Protein AF-A0A1E4F2C8-F1 (afdb_monomer_lite)

pLDDT: mean 83.57, std 11.78, range [39.59, 96.25]

Sequence (164 aa):
MTPREGLVRAASAIFKDIWNDSLAKVEDQKKHLRDQLGKIEKQVDQLLDRIVDASVPSVIAAYEGKVRRLESEKALITEQLSSGSVPKTTFETALRTAMTFLGNPWNLWTSGGLEDRRVVLKLAFTSHLRYARNSGFRTADFSLPFKVLEQFSGEKRGMARRSE

Foldseek 3Di:
DDDDPVVLVVLLVVLVVVVVVVVVVLVVVLVVLVVLLVVLVVVLVVLVVVLVVDDDPVVNVVSVVVNVVSVVVNVVSVVCNVVRDDPPDDSVVVSVVVVVCLVPVVVQCVVHDPVSVVVSCVQFAPDDFDQDPVPGTAFTHGDPSVVVVVVVVPDDDDGDDDDD

Secondary structure (DSSP, 8-state):
-PPPHHHHHHHHHHHHHHHHHHHHHHHHHHHHHHHHHHHHHHHHHHHHHHHHT---HHHHHHHHHHHHHHHHHHHHHHHHHHS----SS-HHHHHHHHHHHHH-HHHHHHHS-HHHHHHHHHHHBSSPPPEETTTEEPPP-B-HHHHHHHHTS---PPPPPPP-

Radius of gyration: 26.19 Å; chains: 1; bounding box: 55×44×71 Å

Structure (mmCIF, N/CA/C/O backbone):
data_AF-A0A1E4F2C8-F1
#
_entry.id   AF-A0A1E4F2C8-F1
#
loop_
_atom_site.group_PDB
_atom_site.id
_atom_site.type_symbol
_atom_site.label_atom_id
_atom_site.label_alt_id
_atom_site.label_comp_id
_atom_site.label_asym_id
_atom_site.label_entity_id
_atom_site.label_seq_id
_atom_site.pdbx_PDB_ins_code
_atom_site.Cartn_x
_atom_site.Cartn_y
_atom_site.Cartn_z
_atom_site.occupancy
_atom_site.B_iso_or_equiv
_atom_site.auth_seq_id
_atom_site.auth_comp_id
_atom_site.auth_asym_id
_atom_site.auth_atom_id
_atom_site.pdbx_PDB_model_num
ATOM 1 N N . MET A 1 1 ? 21.861 4.450 -30.761 1.00 45.09 1 MET A N 1
ATOM 2 C CA . MET A 1 1 ? 20.474 4.446 -31.271 1.00 45.09 1 MET A CA 1
ATOM 3 C C . MET A 1 1 ? 19.638 5.349 -30.381 1.00 45.09 1 MET A C 1
ATOM 5 O O . MET A 1 1 ? 19.402 4.992 -29.236 1.00 45.09 1 MET A O 1
ATOM 9 N N . THR A 1 2 ? 19.257 6.533 -30.852 1.00 54.69 2 THR A N 1
ATOM 10 C CA . THR A 1 2 ? 18.250 7.363 -30.178 1.00 54.69 2 THR A CA 1
ATOM 11 C C . THR A 1 2 ? 16.860 6.868 -30.602 1.00 54.69 2 THR A C 1
ATOM 13 O O . THR A 1 2 ? 16.624 6.697 -31.800 1.00 54.69 2 THR A O 1
ATOM 16 N N . PRO A 1 3 ? 15.948 6.555 -29.666 1.00 63.41 3 PRO A N 1
ATOM 17 C CA . PRO A 1 3 ? 14.604 6.112 -30.020 1.00 63.41 3 PRO A CA 1
ATOM 18 C C . PRO A 1 3 ? 13.833 7.227 -30.740 1.00 63.41 3 PRO A C 1
ATOM 20 O O . PRO A 1 3 ? 14.003 8.408 -30.442 1.00 63.41 3 PRO A O 1
ATOM 23 N N . ARG A 1 4 ? 12.963 6.848 -31.687 1.00 75.12 4 ARG A N 1
ATOM 24 C CA . ARG A 1 4 ? 12.104 7.787 -32.429 1.00 75.12 4 ARG A CA 1
ATOM 25 C C . ARG A 1 4 ? 11.223 8.567 -31.446 1.00 75.12 4 ARG A C 1
ATOM 27 O O . ARG A 1 4 ? 10.603 7.959 -30.576 1.00 75.12 4 ARG A O 1
ATOM 34 N N . GLU A 1 5 ? 11.111 9.886 -31.610 1.00 75.38 5 GLU A N 1
ATOM 35 C CA . GLU A 1 5 ? 10.406 10.770 -30.660 1.00 75.38 5 GLU A CA 1
ATOM 36 C C . GLU A 1 5 ? 8.967 10.326 -30.348 1.00 75.38 5 GLU A C 1
ATOM 38 O O . GLU A 1 5 ? 8.514 10.407 -29.206 1.00 75.38 5 GLU A O 1
ATOM 43 N N . GLY A 1 6 ? 8.258 9.781 -31.343 1.00 79.06 6 GLY A N 1
ATOM 44 C CA . GLY A 1 6 ? 6.909 9.242 -31.159 1.00 79.06 6 GLY A CA 1
ATOM 45 C C . GLY A 1 6 ? 6.836 8.079 -30.161 1.00 79.06 6 GLY A C 1
ATOM 46 O O . GLY A 1 6 ? 5.880 8.001 -29.394 1.00 79.06 6 GLY A O 1
ATOM 47 N N . LEU A 1 7 ? 7.859 7.218 -30.112 1.00 77.00 7 LEU A N 1
ATOM 48 C CA . LEU A 1 7 ? 7.924 6.093 -29.172 1.00 77.00 7 LEU A CA 1
ATOM 49 C C . LEU A 1 7 ? 8.141 6.588 -27.739 1.00 77.00 7 LEU A C 1
ATOM 51 O O . LEU A 1 7 ? 7.466 6.133 -26.821 1.00 77.00 7 LEU A O 1
ATOM 55 N N . VAL A 1 8 ? 9.044 7.556 -27.555 1.00 78.38 8 VAL A N 1
ATOM 56 C CA . VAL A 1 8 ? 9.304 8.180 -26.247 1.00 78.38 8 VAL A CA 1
ATOM 57 C C . VAL A 1 8 ? 8.049 8.878 -25.725 1.00 78.38 8 VAL A C 1
ATOM 59 O O . VAL A 1 8 ? 7.709 8.741 -24.548 1.00 78.38 8 VAL A O 1
ATOM 62 N N . ARG A 1 9 ? 7.321 9.579 -26.603 1.00 84.25 9 ARG A N 1
ATOM 63 C CA . ARG A 1 9 ? 6.054 10.229 -26.252 1.00 84.25 9 ARG A CA 1
ATOM 64 C C . ARG A 1 9 ? 4.992 9.209 -25.840 1.00 84.25 9 ARG A C 1
ATOM 66 O O . ARG A 1 9 ? 4.367 9.392 -24.799 1.00 84.25 9 ARG A O 1
ATOM 73 N N . ALA A 1 10 ? 4.815 8.137 -26.612 1.00 84.88 10 ALA A N 1
ATOM 74 C CA . ALA A 1 10 ? 3.852 7.082 -26.295 1.00 84.88 10 ALA A CA 1
ATOM 75 C C . ALA A 1 10 ? 4.185 6.381 -24.966 1.00 84.88 10 ALA A C 1
ATOM 77 O O . ALA A 1 10 ? 3.313 6.234 -24.114 1.00 84.88 10 ALA A O 1
ATOM 78 N N . ALA A 1 11 ? 5.454 6.025 -24.746 1.00 82.19 11 ALA A N 1
ATOM 79 C CA . ALA A 1 11 ? 5.911 5.430 -23.491 1.00 82.19 11 ALA A CA 1
ATOM 80 C C . ALA A 1 11 ? 5.681 6.364 -22.290 1.00 82.19 11 ALA A C 1
ATOM 82 O O . ALA A 1 11 ? 5.222 5.917 -21.242 1.00 82.19 11 ALA A O 1
ATOM 83 N N . SER A 1 12 ? 5.937 7.666 -22.455 1.00 85.94 12 SER A N 1
ATOM 84 C CA . SER A 1 12 ? 5.700 8.665 -21.404 1.00 85.94 12 SER A CA 1
ATOM 85 C C . SER A 1 12 ? 4.213 8.823 -21.075 1.00 85.94 12 SER A C 1
ATOM 87 O O . SER A 1 12 ? 3.869 8.998 -19.909 1.00 85.94 12 SER A O 1
ATOM 89 N N . ALA A 1 13 ? 3.333 8.737 -22.079 1.00 88.50 13 ALA A N 1
ATOM 90 C CA . ALA A 1 13 ? 1.886 8.773 -21.878 1.00 88.50 13 ALA A CA 1
ATOM 91 C C . ALA A 1 13 ? 1.401 7.545 -21.093 1.00 88.50 13 ALA A C 1
ATOM 93 O O . ALA A 1 13 ? 0.778 7.706 -20.051 1.00 88.50 13 ALA A O 1
ATOM 94 N N . ILE A 1 14 ? 1.800 6.337 -21.509 1.00 87.56 14 ILE A N 1
ATOM 95 C CA . ILE A 1 14 ? 1.463 5.094 -20.794 1.00 87.56 14 ILE A CA 1
ATOM 96 C C . ILE A 1 14 ? 1.983 5.137 -19.350 1.00 87.56 14 ILE A C 1
ATOM 98 O O . ILE A 1 14 ? 1.280 4.765 -18.414 1.00 87.56 14 ILE A O 1
ATOM 102 N N . PHE A 1 15 ? 3.213 5.617 -19.145 1.00 87.56 15 PHE A N 1
ATOM 103 C CA . PHE A 1 15 ? 3.784 5.751 -17.806 1.00 87.56 15 PHE A CA 1
ATOM 104 C C . PHE A 1 15 ? 2.996 6.746 -16.941 1.00 87.56 15 PHE A C 1
ATOM 106 O O . PHE A 1 15 ? 2.831 6.518 -15.744 1.00 87.56 15 PHE A O 1
ATOM 113 N N . LYS A 1 16 ? 2.477 7.827 -17.536 1.00 90.56 16 LYS A N 1
ATOM 114 C CA . LYS A 1 16 ? 1.600 8.791 -16.857 1.00 90.56 16 LYS A CA 1
ATOM 115 C C . LYS A 1 16 ? 0.291 8.156 -16.410 1.00 90.56 16 LYS A C 1
ATOM 117 O O . LYS A 1 16 ? -0.108 8.379 -15.270 1.00 90.56 16 LYS A O 1
ATOM 122 N N . ASP A 1 17 ? -0.327 7.346 -17.258 1.00 91.06 17 ASP A N 1
ATOM 123 C CA . ASP A 1 17 ? -1.568 6.649 -16.916 1.00 91.06 17 ASP A CA 1
ATOM 124 C C . ASP A 1 17 ? -1.338 5.684 -15.745 1.00 91.06 17 ASP A C 1
ATOM 126 O O . ASP A 1 17 ? -2.010 5.781 -14.721 1.00 91.06 17 ASP A O 1
ATOM 130 N N . ILE A 1 18 ? -0.285 4.859 -15.816 1.00 88.31 18 ILE A N 1
ATOM 131 C CA . ILE A 1 18 ? 0.095 3.935 -14.732 1.00 88.31 18 ILE A CA 1
ATOM 132 C C . ILE A 1 18 ? 0.413 4.687 -13.431 1.00 88.31 18 ILE A C 1
ATOM 134 O O . ILE A 1 18 ? 0.073 4.229 -12.337 1.00 88.31 18 ILE A O 1
ATOM 138 N N . TRP A 1 19 ? 1.083 5.837 -13.524 1.00 88.75 19 TRP A N 1
ATOM 139 C CA . TRP A 1 19 ? 1.393 6.665 -12.362 1.00 88.75 19 TRP A CA 1
ATOM 140 C C . TRP A 1 19 ? 0.128 7.217 -11.702 1.00 88.75 19 TRP A C 1
ATOM 142 O O . TRP A 1 19 ? -0.006 7.152 -10.479 1.00 88.75 19 TRP A O 1
ATOM 152 N N . ASN A 1 20 ? -0.813 7.721 -12.500 1.00 90.94 20 ASN A N 1
ATOM 153 C CA . ASN A 1 20 ? -2.091 8.221 -12.004 1.00 90.94 20 ASN A CA 1
ATOM 154 C C . ASN A 1 20 ? -2.922 7.100 -11.370 1.00 90.94 20 ASN A C 1
ATOM 156 O O . ASN A 1 20 ? -3.451 7.292 -10.277 1.00 90.94 20 ASN A O 1
ATOM 160 N N . ASP A 1 21 ? -2.962 5.917 -11.987 1.00 89.44 21 ASP A N 1
ATOM 161 C CA . ASP A 1 21 ? -3.622 4.734 -11.423 1.00 89.44 21 ASP A CA 1
ATOM 162 C C . ASP A 1 21 ? -3.005 4.325 -10.081 1.00 89.44 21 ASP A C 1
ATOM 164 O O . ASP A 1 21 ? -3.710 3.932 -9.152 1.00 89.44 21 ASP A O 1
ATOM 168 N N . SER A 1 22 ? -1.679 4.419 -9.957 1.00 85.94 22 SER A N 1
ATOM 169 C CA . SER A 1 22 ? -0.975 4.153 -8.701 1.00 85.94 22 SER A CA 1
ATOM 170 C C . SER A 1 22 ? -1.376 5.152 -7.610 1.00 85.94 22 SER A C 1
ATOM 172 O O . SER A 1 22 ? -1.693 4.748 -6.491 1.00 85.94 22 SER A O 1
ATOM 174 N N . LEU A 1 23 ? -1.439 6.448 -7.936 1.00 88.56 23 LEU A N 1
ATOM 175 C CA . LEU A 1 23 ? -1.905 7.484 -7.008 1.00 88.56 23 LEU A CA 1
ATOM 176 C C . LEU A 1 23 ? -3.366 7.269 -6.593 1.00 88.56 23 LEU A C 1
ATOM 178 O O . LEU A 1 23 ? -3.680 7.380 -5.408 1.00 88.56 23 LEU A O 1
ATOM 182 N N . ALA A 1 24 ? -4.236 6.921 -7.543 1.00 90.38 24 ALA A N 1
ATOM 183 C CA . ALA A 1 24 ? -5.636 6.615 -7.274 1.00 90.38 24 ALA A CA 1
ATOM 184 C C . ALA A 1 24 ? -5.770 5.417 -6.323 1.00 90.38 24 ALA A C 1
ATOM 186 O O . ALA A 1 24 ? -6.462 5.515 -5.315 1.00 90.38 24 ALA A O 1
ATOM 187 N N . LYS A 1 25 ? -5.019 4.333 -6.560 1.00 88.44 25 LYS A N 1
ATOM 188 C CA . LYS A 1 25 ? -4.989 3.159 -5.672 1.00 88.44 25 LYS A CA 1
ATOM 189 C C . LYS A 1 25 ? -4.533 3.500 -4.258 1.00 88.44 25 LYS A C 1
ATOM 191 O O . LYS A 1 25 ? -5.112 2.985 -3.307 1.00 88.44 25 LYS A O 1
ATOM 196 N N . VAL A 1 26 ? -3.517 4.353 -4.105 1.00 87.00 26 VAL A N 1
ATOM 197 C CA . VAL A 1 26 ? -3.064 4.805 -2.779 1.00 87.00 26 VAL A CA 1
ATOM 198 C C . VAL A 1 26 ? -4.175 5.575 -2.064 1.00 87.00 26 VAL A C 1
ATOM 200 O O . VAL A 1 26 ? -4.395 5.364 -0.871 1.00 87.00 26 VAL A O 1
ATOM 203 N N . GLU A 1 27 ? -4.899 6.444 -2.769 1.00 88.44 27 GLU A N 1
ATOM 204 C CA . GLU A 1 27 ? -6.005 7.190 -2.165 1.00 88.44 27 GLU A CA 1
ATOM 205 C C . GLU A 1 27 ? -7.197 6.286 -1.826 1.00 88.44 27 GLU A C 1
ATOM 207 O O . GLU A 1 27 ? -7.759 6.391 -0.735 1.00 88.44 27 GLU A O 1
ATOM 212 N N . ASP A 1 28 ? -7.543 5.344 -2.701 1.00 91.00 28 ASP A N 1
ATOM 213 C CA . ASP A 1 28 ? -8.610 4.373 -2.458 1.00 91.00 28 ASP A CA 1
ATOM 214 C C . ASP A 1 28 ? -8.281 3.450 -1.279 1.00 91.00 28 ASP A C 1
ATOM 216 O O . ASP A 1 28 ? -9.143 3.188 -0.440 1.00 91.00 28 ASP A O 1
ATOM 220 N N . GLN A 1 29 ? -7.022 3.024 -1.139 1.00 88.94 29 GLN A N 1
ATOM 221 C CA . GLN A 1 29 ? -6.559 2.285 0.038 1.00 88.94 29 GLN A CA 1
ATOM 222 C C . GLN A 1 29 ? -6.707 3.110 1.318 1.00 88.94 29 GLN A C 1
ATOM 224 O O . GLN A 1 29 ? -7.208 2.602 2.321 1.00 88.94 29 GLN A O 1
ATOM 229 N N . LYS A 1 30 ? -6.333 4.396 1.294 1.00 89.81 30 LYS A N 1
ATOM 230 C CA . LYS A 1 30 ? -6.525 5.285 2.449 1.00 89.81 30 LYS A CA 1
ATOM 231 C C . LYS A 1 30 ? -8.001 5.447 2.802 1.00 89.81 30 LYS A C 1
ATOM 233 O O . LYS A 1 30 ? -8.340 5.425 3.982 1.00 89.81 30 LYS A O 1
ATOM 238 N N . LYS A 1 31 ? -8.883 5.612 1.812 1.00 92.25 31 LYS A N 1
ATOM 239 C CA . LYS A 1 31 ? -10.337 5.671 2.036 1.00 92.25 31 LYS A CA 1
ATOM 240 C C . LYS A 1 31 ? -10.855 4.379 2.658 1.00 92.25 31 LYS A C 1
ATOM 242 O O . LYS A 1 31 ? -11.502 4.436 3.695 1.00 92.25 31 LYS A O 1
ATOM 247 N N . HIS A 1 32 ? -10.481 3.229 2.102 1.00 93.12 32 HIS A N 1
ATOM 248 C CA . HIS A 1 32 ? -10.867 1.926 2.635 1.00 93.12 32 HIS A CA 1
ATOM 249 C C . HIS A 1 32 ? -10.438 1.746 4.100 1.00 93.12 32 HIS A C 1
ATOM 251 O O . HIS A 1 32 ? -11.244 1.325 4.927 1.00 93.12 32 HIS A O 1
ATOM 257 N N . LEU A 1 33 ? -9.200 2.115 4.445 1.00 92.81 33 LEU A N 1
ATOM 258 C CA . LEU A 1 33 ? -8.707 2.059 5.826 1.00 92.81 33 LEU A CA 1
ATOM 259 C C . LEU A 1 33 ? -9.496 2.989 6.765 1.00 92.81 33 LEU A C 1
ATOM 261 O O . LEU A 1 33 ? -9.822 2.594 7.883 1.00 92.81 33 LEU A O 1
ATOM 265 N N . ARG A 1 34 ? -9.858 4.199 6.316 1.00 93.31 34 ARG A N 1
ATOM 266 C CA . ARG A 1 34 ? -10.714 5.116 7.095 1.00 93.31 34 ARG A CA 1
ATOM 267 C C . ARG A 1 34 ? -12.117 4.547 7.313 1.00 93.31 34 ARG A C 1
ATOM 269 O O . ARG A 1 34 ? -12.635 4.621 8.424 1.00 93.31 34 ARG A O 1
ATOM 276 N N . ASP A 1 35 ? -12.704 3.933 6.291 1.00 95.38 35 ASP A N 1
ATOM 277 C CA . ASP A 1 35 ? -14.017 3.292 6.399 1.00 95.38 35 ASP A CA 1
ATOM 278 C C . ASP A 1 35 ? -13.984 2.090 7.352 1.00 95.38 35 ASP A C 1
ATOM 280 O O . ASP A 1 35 ? -14.923 1.878 8.123 1.00 95.38 35 ASP A O 1
ATOM 284 N N . GLN A 1 36 ? -12.905 1.299 7.327 1.00 94.56 36 GLN A N 1
ATOM 285 C CA . GLN A 1 36 ? -12.691 0.213 8.286 1.00 94.56 36 GLN A CA 1
ATOM 286 C C . GLN A 1 36 ? -12.583 0.739 9.717 1.00 94.56 36 GLN A C 1
ATOM 288 O O . GLN A 1 36 ? -13.223 0.183 10.607 1.00 94.56 36 GLN A O 1
ATOM 293 N N . LEU A 1 37 ? -11.852 1.835 9.930 1.00 94.56 37 LEU A N 1
ATOM 294 C CA . LEU A 1 37 ? -11.732 2.476 11.238 1.00 94.56 37 LEU A CA 1
ATOM 295 C C . LEU A 1 37 ? -13.111 2.895 11.772 1.00 94.56 37 LEU A C 1
ATOM 297 O O . LEU A 1 37 ? -13.477 2.511 12.880 1.00 94.56 37 LEU A O 1
ATOM 301 N N . GLY A 1 38 ? -13.929 3.565 10.953 1.00 94.62 38 GLY A N 1
ATOM 302 C CA . GLY A 1 38 ? -15.289 3.948 11.347 1.00 94.62 38 GLY A CA 1
ATOM 303 C C . GLY A 1 38 ? -16.223 2.755 11.604 1.00 94.62 38 GLY A C 1
ATOM 304 O O . GLY A 1 38 ? -17.130 2.839 12.432 1.00 94.62 38 GLY A O 1
ATOM 305 N N . LYS A 1 39 ? -16.021 1.616 10.925 1.00 96.12 39 LYS A N 1
ATOM 306 C CA . LYS A 1 39 ? -16.750 0.369 11.225 1.00 96.12 39 LYS A CA 1
ATOM 307 C C . LYS A 1 39 ? -16.330 -0.226 12.566 1.00 96.12 39 LYS A C 1
ATOM 309 O O . LYS A 1 39 ? -17.203 -0.685 13.299 1.00 96.12 39 LYS A O 1
ATOM 314 N N . ILE A 1 40 ? -15.034 -0.217 12.876 1.00 95.06 40 ILE A N 1
ATOM 315 C CA . ILE A 1 40 ? -14.507 -0.704 14.155 1.00 95.06 40 ILE A CA 1
ATOM 316 C C . ILE A 1 40 ? -15.055 0.141 15.305 1.00 95.06 40 ILE A C 1
ATOM 318 O O . ILE A 1 40 ? -15.563 -0.428 16.264 1.00 95.06 40 ILE A O 1
ATOM 322 N N . GLU A 1 41 ? -15.045 1.471 15.183 1.00 94.56 41 GLU A N 1
ATOM 323 C CA . GLU A 1 41 ? -15.591 2.372 16.211 1.00 94.56 41 GLU A CA 1
ATOM 324 C C . GLU A 1 41 ? -17.065 2.074 16.502 1.00 94.56 41 GLU A C 1
ATOM 326 O O . GLU A 1 41 ? -17.426 1.807 17.644 1.00 94.56 41 GLU A O 1
ATOM 331 N N . LYS A 1 42 ? -17.895 1.947 15.459 1.00 96.25 42 LYS A N 1
ATOM 332 C CA . LYS A 1 42 ? -19.305 1.555 15.624 1.00 96.25 42 LYS A CA 1
ATOM 333 C C . LYS A 1 42 ? -19.476 0.188 16.288 1.00 96.25 42 LYS A C 1
ATOM 335 O O . LYS A 1 42 ? -20.437 -0.018 17.023 1.00 96.25 42 LYS A O 1
ATOM 340 N N . GLN A 1 43 ? -18.598 -0.773 15.997 1.00 94.38 43 GLN A N 1
ATOM 341 C CA . GLN A 1 43 ? -18.646 -2.094 16.627 1.00 94.38 43 GLN A CA 1
ATOM 342 C C . GLN A 1 43 ? -18.242 -2.044 18.101 1.00 94.38 43 GLN A C 1
ATOM 344 O O . GLN A 1 43 ? -18.813 -2.791 18.893 1.00 94.38 43 GLN A O 1
ATOM 349 N N . VAL A 1 44 ? -17.281 -1.192 18.463 1.00 93.69 44 VAL A N 1
ATOM 350 C CA . VAL A 1 44 ? -16.894 -0.963 19.859 1.00 93.69 44 VAL A CA 1
ATOM 351 C C . VAL A 1 44 ? -18.062 -0.341 20.621 1.00 93.69 44 VAL A C 1
ATOM 353 O O . VAL A 1 44 ? -18.474 -0.927 21.619 1.00 93.69 44 VAL A O 1
ATOM 356 N N . ASP A 1 45 ? -18.672 0.730 20.107 1.00 93.44 45 ASP A N 1
ATOM 357 C CA . ASP A 1 45 ? -19.827 1.386 20.742 1.00 93.44 45 ASP A CA 1
ATOM 358 C C . ASP A 1 45 ? -20.982 0.397 20.979 1.00 93.44 45 ASP A C 1
ATOM 360 O O . ASP A 1 45 ? -21.482 0.259 22.093 1.00 93.44 45 ASP A O 1
ATOM 364 N N . GLN A 1 46 ? -21.329 -0.403 19.963 1.00 93.75 46 GLN A N 1
ATOM 365 C CA . GLN A 1 46 ? -22.370 -1.434 20.078 1.00 93.75 46 GLN A CA 1
ATOM 366 C C . GLN A 1 46 ? -22.061 -2.512 21.124 1.00 93.75 46 GLN A C 1
ATOM 368 O O . GLN A 1 46 ? -22.982 -3.099 21.697 1.00 93.75 46 GLN A O 1
ATOM 373 N N . LEU A 1 47 ? -20.786 -2.855 21.322 1.00 92.38 47 LEU A N 1
ATOM 374 C CA . LEU A 1 47 ? -20.385 -3.817 22.347 1.00 92.38 47 LEU A CA 1
ATOM 375 C C . LEU A 1 47 ? -20.424 -3.183 23.736 1.00 92.38 47 LEU A C 1
ATOM 377 O O . LEU A 1 47 ? -20.846 -3.859 24.668 1.00 92.38 47 LEU A O 1
ATOM 381 N N . LEU A 1 48 ? -20.034 -1.913 23.867 1.00 90.38 48 LEU A N 1
ATOM 382 C CA . LEU A 1 48 ? -20.099 -1.176 25.127 1.00 90.38 48 LEU A CA 1
ATOM 383 C C . LEU A 1 48 ? -21.546 -1.013 25.606 1.00 90.38 48 LEU A C 1
ATOM 385 O O . LEU A 1 48 ? -21.823 -1.357 26.753 1.00 90.38 48 LEU A O 1
ATOM 389 N N . ASP A 1 49 ? -22.474 -0.626 24.725 1.00 90.88 49 ASP A N 1
ATOM 390 C CA . ASP A 1 49 ? -23.906 -0.540 25.055 1.00 90.88 49 ASP A CA 1
ATOM 391 C C . ASP A 1 49 ? -24.444 -1.885 25.575 1.00 90.88 49 ASP A C 1
ATOM 393 O O . ASP A 1 49 ? -25.129 -1.954 26.592 1.00 90.88 49 ASP A O 1
ATOM 397 N N . ARG A 1 50 ? -24.065 -2.994 24.926 1.00 88.81 50 ARG A N 1
ATOM 398 C CA . ARG A 1 50 ? -24.490 -4.348 25.324 1.00 88.81 50 ARG A CA 1
ATOM 399 C C . ARG A 1 50 ? -23.838 -4.859 26.606 1.00 88.81 50 ARG A C 1
ATOM 401 O O . ARG A 1 50 ? -24.389 -5.770 27.221 1.00 88.81 50 ARG A O 1
ATOM 408 N N . ILE A 1 51 ? -22.664 -4.349 26.981 1.00 89.75 51 ILE A N 1
ATOM 409 C CA . ILE A 1 51 ? -22.002 -4.712 28.242 1.00 89.75 51 ILE A CA 1
ATOM 410 C C . ILE A 1 51 ? -22.778 -4.137 29.427 1.00 89.75 51 ILE A C 1
ATOM 412 O O . ILE A 1 51 ? -22.897 -4.825 30.437 1.00 89.75 51 ILE A O 1
A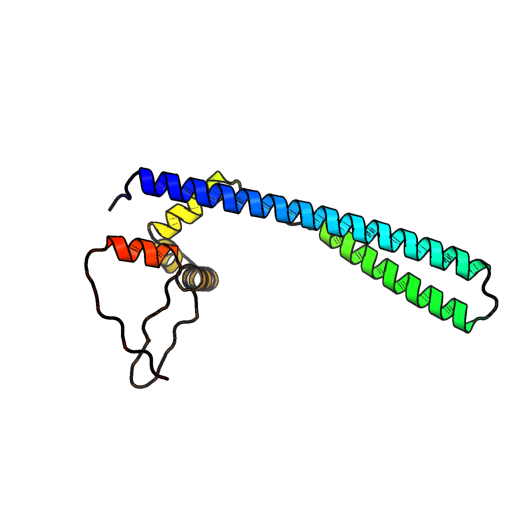TOM 416 N N . VAL A 1 52 ? -23.330 -2.924 29.303 1.00 86.25 52 VAL A N 1
ATOM 417 C CA . VAL A 1 52 ? -24.098 -2.273 30.381 1.00 86.25 52 VAL A CA 1
ATOM 418 C C . VAL A 1 52 ? -25.311 -3.115 30.793 1.00 86.25 52 VAL A C 1
ATOM 420 O O . VAL A 1 52 ? -25.595 -3.238 31.982 1.00 86.25 52 VAL A O 1
ATOM 423 N N . ASP A 1 53 ? -25.968 -3.758 29.826 1.00 88.12 53 ASP A N 1
ATOM 424 C CA . ASP A 1 53 ? -27.137 -4.615 30.061 1.00 88.12 53 ASP A CA 1
ATOM 425 C C . ASP A 1 53 ? -26.781 -6.078 30.407 1.00 88.12 53 ASP A C 1
ATOM 427 O O . ASP A 1 53 ? -27.660 -6.890 30.716 1.00 88.12 53 ASP A O 1
ATOM 431 N N . ALA A 1 54 ? -25.502 -6.466 30.338 1.00 87.44 54 ALA A N 1
ATOM 432 C CA . ALA A 1 54 ? -25.076 -7.845 30.555 1.00 87.44 54 ALA A CA 1
ATOM 433 C C . ALA A 1 54 ? -24.916 -8.164 32.050 1.00 87.44 54 ALA A C 1
ATOM 435 O O . ALA A 1 54 ? -24.178 -7.508 32.775 1.00 87.44 54 ALA A O 1
ATOM 436 N N . SER A 1 55 ? -25.545 -9.250 32.505 1.00 85.62 55 SER A N 1
ATOM 437 C CA . SER A 1 55 ? -25.497 -9.693 33.909 1.00 85.62 55 SER A CA 1
ATOM 438 C C . SER A 1 55 ? -24.601 -10.911 34.158 1.00 85.62 55 SER A C 1
ATOM 440 O O . SER A 1 55 ? -24.328 -11.258 35.306 1.00 85.62 55 SER A O 1
ATOM 442 N N . VAL A 1 56 ? -24.136 -11.580 33.096 1.00 93.31 56 VAL A N 1
ATOM 443 C CA . VAL A 1 56 ? -23.350 -12.818 33.194 1.00 93.31 56 VAL A CA 1
ATOM 444 C C . VAL A 1 56 ? -21.849 -12.502 33.102 1.00 93.31 56 VAL A C 1
ATOM 446 O O . VAL A 1 56 ? -21.394 -12.077 32.035 1.00 93.31 56 VAL A O 1
ATOM 449 N N . PRO A 1 57 ? -21.040 -12.780 34.147 1.00 90.25 57 PRO A N 1
ATOM 450 C CA . PRO A 1 57 ? -19.616 -12.426 34.170 1.00 90.25 57 PRO A CA 1
ATOM 451 C C . PRO A 1 57 ? -18.788 -13.003 33.013 1.00 90.25 57 PRO A C 1
ATOM 453 O O . PRO A 1 57 ? -17.887 -12.343 32.500 1.00 90.25 57 PRO A O 1
ATOM 456 N N . SER A 1 58 ? -19.103 -14.219 32.553 1.00 91.00 58 SER A N 1
ATOM 457 C CA . SER A 1 58 ? -18.397 -14.840 31.422 1.00 91.00 58 SER A CA 1
ATOM 458 C C . SER A 1 58 ? -18.652 -14.124 30.090 1.00 91.00 58 SER A C 1
ATOM 460 O O . SER A 1 58 ? -17.756 -14.053 29.249 1.00 91.00 58 SER A O 1
ATOM 462 N N . VAL A 1 59 ? -19.850 -13.563 29.901 1.00 89.12 59 VAL A N 1
ATOM 463 C CA . VAL A 1 59 ? -20.227 -12.810 28.695 1.00 89.12 59 VAL A CA 1
ATOM 464 C C . VAL A 1 59 ? -19.556 -11.439 28.693 1.00 89.12 59 VAL A C 1
ATOM 466 O O . VAL A 1 59 ? -19.020 -11.032 27.663 1.00 89.12 59 VAL A O 1
ATOM 469 N N . ILE A 1 60 ? -19.503 -10.776 29.853 1.00 90.69 60 ILE A N 1
ATOM 470 C CA . ILE A 1 60 ? -18.770 -9.513 30.035 1.00 90.69 60 ILE A CA 1
ATOM 471 C C . ILE A 1 60 ? -17.295 -9.708 29.655 1.00 90.69 60 ILE A C 1
ATOM 473 O O . ILE A 1 60 ? -16.786 -9.000 28.788 1.00 90.69 60 ILE A O 1
ATOM 477 N N . ALA A 1 61 ? -16.639 -10.740 30.198 1.00 91.62 61 ALA A N 1
ATOM 478 C CA . ALA A 1 61 ? -15.242 -11.046 29.881 1.00 91.62 61 ALA A CA 1
ATOM 479 C C . ALA A 1 61 ? -15.013 -11.332 28.381 1.00 91.62 61 ALA A C 1
ATOM 481 O O . ALA A 1 61 ? -14.003 -10.914 27.806 1.00 91.62 61 ALA A O 1
ATOM 482 N N . ALA A 1 62 ? -15.952 -12.017 27.719 1.00 91.75 62 ALA A N 1
ATOM 483 C CA . ALA A 1 62 ? -15.880 -12.267 26.280 1.00 91.75 62 ALA A CA 1
ATOM 484 C C . ALA A 1 62 ? -15.993 -10.971 25.458 1.00 91.75 62 ALA A C 1
ATOM 486 O O . ALA A 1 62 ? -15.246 -10.787 24.490 1.00 91.75 62 ALA A O 1
ATOM 487 N N . TYR A 1 63 ? -16.886 -10.054 25.846 1.00 90.88 63 TYR A N 1
ATOM 488 C CA . TYR A 1 63 ? -17.014 -8.754 25.192 1.00 90.88 63 TYR A CA 1
ATOM 489 C C . TYR A 1 63 ? -15.787 -7.872 25.410 1.00 90.88 63 TYR A C 1
ATOM 491 O O . TYR A 1 63 ? -15.262 -7.344 24.432 1.00 90.88 63 TYR A O 1
ATOM 499 N N . GLU A 1 64 ? -15.252 -7.795 26.627 1.00 92.00 64 GLU A N 1
ATOM 500 C CA . GLU A 1 64 ? -13.988 -7.098 26.901 1.00 92.00 64 GLU A CA 1
ATOM 501 C C . GLU A 1 64 ? -12.827 -7.656 26.067 1.00 92.00 64 GLU A C 1
ATOM 503 O O . GLU A 1 64 ? -11.977 -6.911 25.571 1.00 92.00 64 GLU A O 1
ATOM 508 N N . GLY A 1 65 ? -12.775 -8.980 25.891 1.00 94.25 65 GLY A N 1
ATOM 509 C CA . GLY A 1 65 ? -11.804 -9.632 25.014 1.00 94.25 65 GLY A CA 1
ATOM 510 C C . GLY A 1 65 ? -11.961 -9.203 23.553 1.00 94.25 65 GLY A C 1
ATOM 511 O O . GLY A 1 65 ? -10.970 -8.923 22.874 1.00 94.25 65 GLY A O 1
ATOM 512 N N . LYS A 1 66 ? -13.202 -9.102 23.065 1.00 93.81 66 LYS A N 1
ATOM 513 C CA . LYS A 1 66 ? -13.496 -8.648 21.700 1.00 93.81 66 LYS A CA 1
ATOM 514 C C . LYS A 1 66 ? -13.174 -7.165 21.498 1.00 93.81 66 LYS A C 1
ATOM 516 O O . LYS A 1 66 ? -12.556 -6.835 20.490 1.00 93.81 66 LYS A O 1
ATOM 521 N N . VAL A 1 67 ? -13.520 -6.304 22.456 1.00 94.62 67 VAL A N 1
ATOM 522 C CA . VAL A 1 67 ? -13.177 -4.872 22.438 1.00 94.62 67 VAL A CA 1
ATOM 523 C C . VAL A 1 67 ? -11.660 -4.696 22.390 1.00 94.62 67 VAL A C 1
ATOM 525 O O . VAL A 1 67 ? -11.164 -4.010 21.505 1.00 94.62 67 VAL A O 1
ATOM 528 N N . ARG A 1 68 ? -10.893 -5.412 23.226 1.00 95.38 68 ARG A N 1
ATOM 529 C CA . ARG A 1 68 ? -9.417 -5.372 23.176 1.00 95.38 68 ARG A CA 1
ATOM 530 C C . ARG A 1 68 ? -8.841 -5.726 21.805 1.00 95.38 68 ARG A C 1
ATOM 532 O O . ARG A 1 68 ? -7.884 -5.092 21.359 1.00 95.38 68 ARG A O 1
ATOM 539 N N . ARG A 1 69 ? -9.403 -6.733 21.129 1.00 96.00 69 ARG A N 1
ATOM 540 C CA . ARG A 1 69 ? -8.975 -7.104 19.769 1.00 96.00 69 ARG A CA 1
ATOM 541 C C . ARG A 1 69 ? -9.275 -6.001 18.758 1.00 96.00 69 ARG A C 1
ATOM 543 O O . ARG A 1 69 ? -8.400 -5.686 17.960 1.00 96.00 69 ARG A O 1
ATOM 550 N N . LEU A 1 70 ? -10.472 -5.422 18.816 1.00 95.50 70 LEU A N 1
ATOM 551 C CA . LEU A 1 70 ? -10.886 -4.329 17.934 1.00 95.50 70 LEU A CA 1
ATOM 552 C C . LEU A 1 70 ? -10.040 -3.066 18.148 1.00 95.50 70 LEU A C 1
ATOM 554 O O . LEU A 1 70 ? -9.604 -2.463 17.175 1.00 95.50 70 LEU A O 1
ATOM 558 N N . GLU A 1 71 ? -9.721 -2.716 19.394 1.00 93.62 71 GLU A N 1
ATOM 559 C CA . GLU A 1 71 ? -8.817 -1.600 19.711 1.00 93.62 71 GLU A CA 1
ATOM 560 C C . GLU A 1 71 ? -7.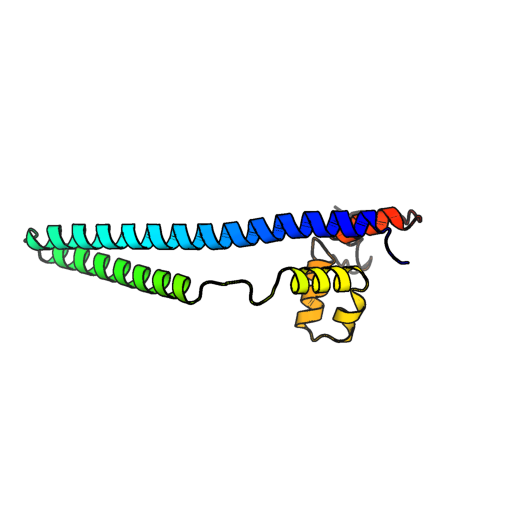390 -1.844 19.199 1.00 93.62 71 GLU A C 1
ATOM 562 O O . GLU A 1 71 ? -6.740 -0.941 18.673 1.00 93.62 71 GLU A O 1
ATOM 567 N N . SER A 1 72 ? -6.909 -3.088 19.277 1.00 94.81 72 SER A N 1
ATOM 568 C CA . SER A 1 72 ? -5.607 -3.458 18.705 1.00 94.81 72 SER A CA 1
ATOM 569 C C . SER A 1 72 ? -5.606 -3.327 17.176 1.00 94.81 72 SER A C 1
ATOM 571 O O . SER A 1 72 ? -4.653 -2.812 16.596 1.00 94.81 72 SER A O 1
ATOM 573 N N . GLU A 1 73 ? -6.681 -3.757 16.510 1.00 94.62 73 GLU A N 1
ATOM 574 C CA . GLU A 1 73 ? -6.848 -3.606 15.060 1.00 94.62 73 GLU A CA 1
ATOM 575 C C . GLU A 1 73 ? -6.953 -2.129 14.650 1.00 94.62 73 GLU A C 1
ATOM 577 O O . GLU A 1 73 ? -6.314 -1.712 13.682 1.00 94.62 73 GLU A O 1
ATOM 582 N N . LYS A 1 74 ? -7.672 -1.314 15.432 1.00 94.06 74 LYS A N 1
ATOM 583 C CA . LYS A 1 74 ? -7.732 0.142 15.264 1.00 94.06 74 LYS A CA 1
ATOM 584 C C . LYS A 1 74 ? -6.335 0.757 15.315 1.00 94.06 74 LYS A C 1
ATOM 586 O O . LYS A 1 74 ? -5.984 1.512 14.410 1.00 94.06 74 LYS A O 1
ATOM 591 N N . ALA A 1 75 ? -5.525 0.398 16.313 1.00 93.44 75 ALA A N 1
ATOM 592 C CA . ALA A 1 75 ? -4.156 0.892 16.442 1.00 93.44 75 ALA A CA 1
ATOM 593 C C . ALA A 1 75 ? -3.308 0.561 15.198 1.00 93.44 75 ALA A C 1
ATOM 595 O O . ALA A 1 75 ? -2.675 1.453 14.628 1.00 93.44 75 ALA A O 1
ATOM 596 N N . LEU A 1 76 ? -3.380 -0.679 14.703 1.00 93.50 76 LEU A N 1
ATOM 597 C CA . LEU A 1 76 ? -2.679 -1.093 13.480 1.00 93.50 76 LEU A CA 1
ATOM 598 C C . LEU A 1 76 ? -3.127 -0.291 12.248 1.00 93.50 76 LEU A C 1
ATOM 600 O O . LEU A 1 76 ? -2.292 0.168 11.471 1.00 93.50 76 LEU A O 1
ATOM 604 N N . ILE A 1 77 ? -4.434 -0.082 12.068 1.00 92.19 77 ILE A N 1
ATOM 605 C CA . ILE A 1 77 ? -4.967 0.698 10.939 1.00 92.19 77 ILE A CA 1
ATOM 606 C C . ILE A 1 77 ? -4.537 2.168 11.038 1.00 92.19 77 ILE A C 1
ATOM 608 O O . ILE A 1 77 ? -4.175 2.776 10.028 1.00 92.19 77 ILE A O 1
ATOM 612 N N . THR A 1 78 ? -4.527 2.749 12.242 1.00 90.44 78 THR A N 1
ATOM 613 C CA . THR A 1 78 ? -4.049 4.127 12.440 1.00 90.44 78 THR A CA 1
ATOM 614 C C . THR A 1 78 ? -2.563 4.277 12.125 1.00 90.44 78 THR A C 1
ATOM 616 O O . THR A 1 78 ? -2.170 5.268 11.508 1.00 90.44 78 THR A O 1
ATOM 619 N N . GLU A 1 79 ? -1.747 3.278 12.463 1.00 90.81 79 GLU A N 1
ATOM 620 C CA . GLU A 1 79 ? -0.330 3.238 12.097 1.00 90.81 79 GLU A CA 1
ATOM 621 C C . GLU A 1 79 ? -0.140 3.093 10.580 1.00 90.81 79 GLU A C 1
ATOM 623 O O . GLU A 1 79 ? 0.687 3.778 9.979 1.00 90.81 79 GLU A O 1
ATOM 628 N N . GLN A 1 80 ? -0.939 2.258 9.914 1.00 87.38 80 GLN A N 1
ATOM 629 C CA . GLN A 1 80 ? -0.911 2.129 8.451 1.00 87.38 80 GLN A CA 1
ATOM 630 C C . GLN A 1 80 ? -1.303 3.433 7.744 1.00 87.38 80 GLN A C 1
ATOM 632 O O . GLN A 1 80 ? -0.721 3.788 6.718 1.00 87.38 80 GLN A O 1
ATOM 637 N N . LEU A 1 81 ? -2.263 4.178 8.297 1.00 87.12 81 LEU A N 1
ATOM 638 C CA . LEU A 1 81 ? -2.662 5.483 7.770 1.00 87.12 81 LEU A CA 1
ATOM 639 C C . LEU A 1 81 ? -1.585 6.556 7.979 1.00 87.12 81 LEU A C 1
ATOM 641 O O . LEU A 1 81 ? -1.393 7.386 7.087 1.00 87.12 81 LEU A O 1
ATOM 645 N N . SER A 1 82 ? -0.877 6.543 9.113 1.00 84.38 82 SER A N 1
ATOM 646 C CA . SER A 1 82 ? 0.196 7.507 9.403 1.00 84.38 82 SER A CA 1
ATOM 647 C C . SER A 1 82 ? 1.486 7.202 8.635 1.00 84.38 82 SER A C 1
ATOM 649 O O . SER A 1 82 ? 2.152 8.120 8.159 1.00 84.38 82 SER A O 1
ATOM 651 N N . SER A 1 83 ? 1.800 5.920 8.441 1.00 76.62 83 SER A N 1
ATOM 652 C CA . SER A 1 83 ? 2.938 5.443 7.642 1.00 76.62 83 SER A CA 1
ATOM 653 C C . SER A 1 83 ? 2.664 5.406 6.132 1.00 76.62 83 SER A C 1
ATOM 655 O O . SER A 1 83 ? 3.567 5.096 5.349 1.00 76.62 83 SER A O 1
ATOM 657 N N . GLY A 1 84 ? 1.435 5.733 5.714 1.00 66.75 84 GLY A N 1
ATOM 658 C CA . GLY A 1 84 ? 0.944 5.591 4.347 1.00 66.75 84 GLY A CA 1
ATOM 659 C C . GLY A 1 84 ? 1.905 6.132 3.283 1.00 66.75 84 GLY A C 1
ATOM 660 O O . GLY A 1 84 ? 2.303 7.299 3.293 1.00 66.75 84 GLY A O 1
ATOM 661 N N . SER A 1 85 ? 2.247 5.269 2.323 1.00 61.19 85 SER A N 1
ATOM 662 C CA . SER A 1 85 ? 3.268 5.496 1.302 1.00 61.19 85 SER A CA 1
ATOM 663 C C . SER A 1 85 ? 2.817 6.498 0.237 1.00 61.19 85 SER A C 1
ATOM 665 O O . SER A 1 85 ? 2.319 6.130 -0.828 1.00 61.19 85 SER A O 1
ATOM 667 N N . VAL A 1 86 ? 3.014 7.788 0.491 1.00 67.38 86 VAL A N 1
ATOM 668 C CA . VAL A 1 86 ? 3.078 8.760 -0.607 1.00 67.38 86 VAL A CA 1
ATOM 669 C C . VAL A 1 86 ? 4.332 8.439 -1.432 1.00 67.38 86 VAL A C 1
ATOM 671 O O . VAL A 1 86 ? 5.381 8.149 -0.841 1.00 67.38 86 VAL A O 1
ATOM 674 N N . PRO A 1 87 ? 4.271 8.462 -2.777 1.00 68.06 87 PRO A N 1
ATOM 675 C CA . PRO A 1 87 ? 5.471 8.331 -3.589 1.00 68.06 87 PRO A CA 1
ATOM 676 C C . PRO A 1 87 ? 6.517 9.354 -3.136 1.00 68.06 87 PRO A C 1
ATOM 678 O O . PRO A 1 87 ? 6.282 10.557 -3.182 1.00 68.06 87 PRO A O 1
ATOM 681 N N . LYS A 1 88 ? 7.694 8.882 -2.708 1.00 76.12 88 LYS A N 1
ATOM 682 C CA . LYS A 1 88 ? 8.805 9.741 -2.247 1.00 76.12 88 LYS A CA 1
ATOM 683 C C . LYS A 1 88 ? 9.443 10.564 -3.375 1.00 76.12 88 LYS A C 1
ATOM 685 O O . LYS A 1 88 ? 10.443 11.239 -3.164 1.00 76.12 88 LYS A O 1
ATOM 690 N N . THR A 1 89 ? 8.922 10.448 -4.592 1.00 79.00 89 THR A N 1
ATOM 691 C CA . THR A 1 89 ? 9.501 11.014 -5.802 1.00 79.00 89 THR A CA 1
ATOM 692 C C . THR A 1 89 ? 8.414 11.607 -6.686 1.00 79.00 89 THR A C 1
ATOM 694 O O . THR A 1 89 ? 7.249 11.209 -6.622 1.00 79.00 89 THR A O 1
ATOM 697 N N . THR A 1 90 ? 8.804 12.564 -7.518 1.00 87.69 90 THR A N 1
ATOM 698 C CA . THR A 1 90 ? 7.915 13.183 -8.497 1.00 87.69 90 THR A CA 1
ATOM 699 C C . THR A 1 90 ? 7.771 12.303 -9.733 1.00 87.69 90 THR A C 1
ATOM 701 O O . THR A 1 90 ? 8.672 11.531 -10.072 1.00 87.69 90 THR A O 1
ATOM 704 N N . PHE A 1 91 ? 6.655 12.471 -10.448 1.00 87.56 91 PHE A N 1
ATOM 705 C CA . PHE A 1 91 ? 6.407 11.795 -11.723 1.00 87.56 91 PHE A CA 1
ATOM 706 C C . PHE A 1 91 ? 7.588 11.933 -12.692 1.00 87.56 91 PHE A C 1
ATOM 708 O O . PHE A 1 91 ? 8.056 10.946 -13.247 1.00 87.56 91 PHE A O 1
ATOM 715 N N . GLU A 1 92 ? 8.105 13.152 -12.857 1.00 87.12 92 GLU A N 1
ATOM 716 C CA . GLU A 1 92 ? 9.202 13.442 -13.781 1.00 87.12 92 GLU A CA 1
ATOM 717 C C . GLU A 1 92 ? 10.486 12.693 -13.408 1.00 87.12 92 GLU A C 1
ATOM 719 O O . GLU A 1 92 ? 11.147 12.109 -14.266 1.00 87.12 92 GLU A O 1
ATOM 724 N N . THR A 1 93 ? 10.811 12.641 -12.115 1.00 88.38 93 THR A N 1
ATOM 725 C CA . THR A 1 93 ? 11.990 11.915 -11.629 1.00 88.38 93 THR A CA 1
ATOM 726 C C . THR A 1 93 ? 11.830 10.410 -11.835 1.00 88.38 93 THR A C 1
ATOM 728 O O . THR A 1 93 ? 12.772 9.750 -12.284 1.00 88.38 93 THR A O 1
ATOM 731 N N . ALA A 1 94 ? 10.641 9.867 -11.563 1.00 87.50 94 ALA A N 1
ATOM 732 C CA . ALA A 1 94 ? 10.332 8.458 -11.789 1.00 87.50 94 ALA A CA 1
ATOM 733 C C . ALA A 1 94 ? 10.401 8.093 -13.279 1.00 87.50 94 ALA A C 1
ATOM 735 O O . ALA A 1 94 ? 11.069 7.124 -13.641 1.00 87.50 94 ALA A O 1
ATOM 736 N N . LEU A 1 95 ? 9.790 8.908 -14.144 1.00 88.44 95 LEU A N 1
ATOM 737 C CA . LEU A 1 95 ? 9.813 8.728 -15.594 1.00 88.44 95 LEU A CA 1
ATOM 738 C C . LEU A 1 95 ? 11.247 8.781 -16.124 1.00 88.44 95 LEU A C 1
ATOM 740 O O . LEU A 1 95 ? 11.672 7.880 -16.845 1.00 88.44 95 LEU A O 1
ATOM 744 N N . ARG A 1 96 ? 12.024 9.796 -15.727 1.00 87.56 96 ARG A N 1
ATOM 745 C CA . ARG A 1 96 ? 13.431 9.928 -16.123 1.00 87.56 96 ARG A CA 1
ATOM 746 C C . ARG A 1 96 ? 14.237 8.703 -15.711 1.00 87.56 96 ARG A C 1
ATOM 748 O O . ARG A 1 96 ? 15.014 8.194 -16.514 1.00 87.56 96 ARG A O 1
ATOM 755 N N . THR A 1 97 ? 14.039 8.214 -14.490 1.00 87.31 97 THR A N 1
ATOM 756 C CA . THR A 1 97 ? 14.741 7.028 -13.978 1.00 87.31 97 THR A CA 1
ATOM 757 C C . THR A 1 97 ? 14.380 5.784 -14.788 1.00 87.31 97 THR A C 1
ATOM 759 O O . THR A 1 97 ? 15.274 5.071 -15.240 1.00 87.31 97 THR A O 1
ATOM 762 N N . ALA A 1 98 ? 13.090 5.563 -15.053 1.00 85.88 98 ALA A N 1
ATOM 763 C CA . ALA A 1 98 ? 12.616 4.441 -15.858 1.00 85.88 98 ALA A CA 1
ATOM 764 C C . ALA A 1 98 ? 13.154 4.492 -17.299 1.00 85.88 98 ALA A C 1
ATOM 766 O O . ALA A 1 98 ? 13.666 3.495 -17.804 1.00 85.88 98 ALA A O 1
ATOM 767 N N . MET A 1 99 ? 13.111 5.660 -17.946 1.00 84.56 99 MET A N 1
ATOM 768 C CA . MET A 1 99 ? 1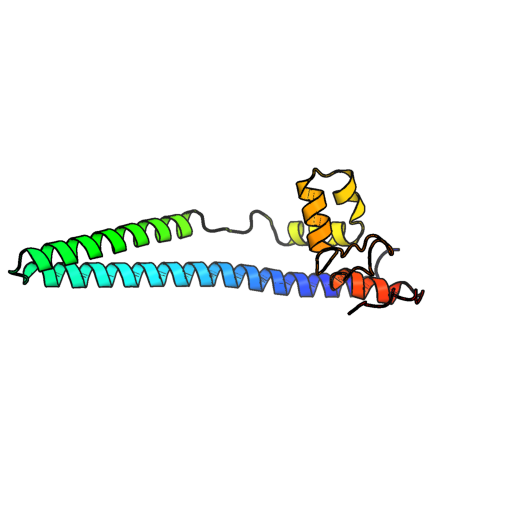3.623 5.835 -19.309 1.00 84.56 99 MET A CA 1
ATOM 769 C C . MET A 1 99 ? 15.147 5.687 -19.378 1.00 84.56 99 MET A C 1
ATOM 771 O O . MET A 1 99 ? 15.659 5.083 -20.318 1.00 84.56 99 MET A O 1
ATOM 775 N N . THR A 1 100 ? 15.874 6.174 -18.368 1.00 85.75 100 THR A N 1
ATOM 776 C CA . THR A 1 100 ? 17.332 5.985 -18.262 1.00 85.75 100 THR A CA 1
ATOM 777 C C . THR A 1 100 ? 17.678 4.506 -18.113 1.00 85.75 100 THR A C 1
ATOM 779 O O . THR A 1 100 ? 18.587 4.016 -18.782 1.00 85.75 100 THR A O 1
ATOM 782 N N . PHE A 1 101 ? 16.917 3.777 -17.290 1.00 86.69 101 PHE A N 1
ATOM 783 C CA . PHE A 1 101 ? 17.069 2.334 -17.139 1.00 86.69 101 PHE A CA 1
ATOM 784 C C . PHE A 1 101 ? 16.800 1.591 -18.452 1.00 86.69 101 PHE A C 1
ATOM 786 O O . PHE A 1 101 ? 17.624 0.781 -18.858 1.00 86.69 101 PHE A O 1
ATOM 793 N N . LEU A 1 102 ? 15.699 1.888 -19.151 1.00 84.25 102 LEU A N 1
ATOM 794 C CA . LEU A 1 102 ? 15.388 1.257 -20.441 1.00 84.25 102 LEU A CA 1
ATOM 795 C C . LEU A 1 102 ? 16.433 1.573 -21.518 1.00 84.25 102 LEU A C 1
ATOM 797 O O . LEU A 1 102 ? 16.720 0.723 -22.357 1.00 84.25 102 LEU A O 1
ATOM 801 N N . GLY A 1 103 ? 17.007 2.778 -21.492 1.00 83.19 103 GLY A N 1
ATOM 802 C CA . GLY A 1 103 ? 18.065 3.180 -22.415 1.00 83.19 103 GLY A CA 1
ATOM 803 C C . GLY A 1 103 ? 19.380 2.441 -22.176 1.00 83.19 103 GLY A C 1
ATOM 804 O O . GLY A 1 103 ? 20.068 2.096 -23.136 1.00 83.19 103 GLY A O 1
ATOM 805 N N . ASN A 1 104 ? 19.736 2.188 -20.912 1.00 86.00 104 ASN A N 1
ATOM 806 C CA . ASN A 1 104 ? 20.925 1.414 -20.574 1.00 86.00 104 ASN A CA 1
ATOM 807 C C . ASN A 1 104 ? 20.811 0.719 -19.195 1.00 86.00 104 ASN A C 1
ATOM 809 O O . ASN A 1 104 ? 21.250 1.273 -18.179 1.00 86.00 104 ASN A O 1
ATOM 813 N N . PRO A 1 105 ? 20.314 -0.533 -19.153 1.00 84.88 105 PRO A N 1
ATOM 814 C CA . PRO A 1 105 ? 20.210 -1.309 -17.915 1.00 84.88 105 PRO A CA 1
ATOM 815 C C . PRO A 1 105 ? 21.574 -1.657 -17.296 1.00 84.88 105 PRO A C 1
ATOM 817 O O . PRO A 1 105 ? 21.672 -1.878 -16.087 1.00 84.88 105 PRO A O 1
ATOM 820 N N . TRP A 1 106 ? 22.639 -1.694 -18.110 1.00 85.25 106 TRP A N 1
ATOM 821 C CA . TRP A 1 106 ? 23.999 -2.045 -17.683 1.00 85.25 106 TRP A CA 1
ATOM 822 C C . TRP A 1 106 ? 24.583 -1.041 -16.686 1.00 85.25 106 TRP A C 1
ATOM 824 O O . TRP A 1 106 ? 25.383 -1.409 -15.822 1.00 85.25 106 TRP A O 1
ATOM 834 N N . ASN A 1 107 ? 24.135 0.215 -16.755 1.00 85.62 107 ASN A N 1
ATOM 835 C CA . ASN A 1 107 ? 24.544 1.251 -15.813 1.00 85.62 107 ASN A CA 1
ATOM 836 C C . ASN A 1 107 ? 24.169 0.870 -14.375 1.00 85.62 107 ASN A C 1
ATOM 838 O O . ASN A 1 107 ? 25.012 0.945 -13.485 1.00 85.62 107 ASN A O 1
ATOM 842 N N . LEU A 1 108 ? 22.9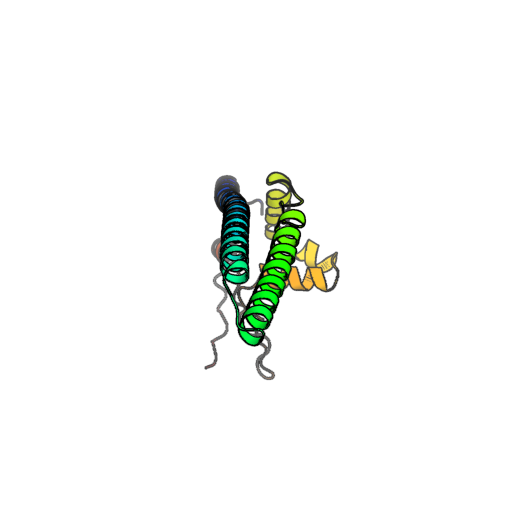37 0.394 -14.153 1.00 85.06 108 LEU A N 1
ATOM 843 C CA . LEU A 1 108 ? 22.477 -0.034 -12.826 1.00 85.06 108 LEU A CA 1
ATOM 844 C C . LEU A 1 108 ? 23.121 -1.364 -12.399 1.00 85.06 108 LEU A C 1
ATOM 846 O O . LEU A 1 108 ? 23.385 -1.581 -11.222 1.00 85.06 108 LEU A O 1
ATOM 850 N N . TRP A 1 109 ? 23.434 -2.241 -13.357 1.00 86.12 109 TRP A N 1
ATOM 851 C CA . TRP A 1 109 ? 24.097 -3.520 -13.086 1.00 86.12 109 TRP A CA 1
ATOM 852 C C . TRP A 1 109 ? 25.539 -3.368 -12.573 1.00 86.12 109 TRP A C 1
ATOM 854 O O . TRP A 1 109 ? 25.962 -4.092 -11.666 1.00 86.12 109 TRP A O 1
ATOM 864 N N . THR A 1 110 ? 26.301 -2.446 -13.168 1.00 87.44 110 THR A N 1
ATOM 865 C CA . THR A 1 110 ? 27.731 -2.259 -12.869 1.00 87.44 110 THR A CA 1
ATOM 866 C C . THR A 1 110 ? 27.988 -1.338 -11.686 1.00 87.44 110 THR A C 1
ATOM 868 O O . THR A 1 110 ? 28.880 -1.627 -10.892 1.00 87.44 110 THR A O 1
ATOM 871 N N . SER A 1 111 ? 27.209 -0.264 -11.548 1.00 79.12 111 SER A N 1
ATOM 872 C CA . SER A 1 111 ? 27.358 0.698 -10.447 1.00 79.12 111 SER A CA 1
ATOM 873 C C . SER A 1 111 ? 26.725 0.236 -9.131 1.00 79.12 111 SER A C 1
ATOM 875 O O . SER A 1 111 ? 27.078 0.753 -8.074 1.00 79.12 111 SER A O 1
ATOM 877 N N . GLY A 1 112 ? 25.797 -0.721 -9.192 1.00 77.31 112 GLY A N 1
ATOM 878 C CA . GLY A 1 112 ? 24.945 -1.094 -8.071 1.00 77.31 112 GLY A CA 1
ATOM 879 C C . GLY A 1 112 ? 25.445 -2.249 -7.201 1.00 77.31 112 GLY A C 1
ATOM 880 O O . GLY A 1 112 ? 26.265 -3.086 -7.604 1.00 77.31 112 GLY A O 1
ATOM 881 N N . GLY A 1 113 ? 24.884 -2.311 -5.992 1.00 87.19 113 GLY A N 1
ATOM 882 C CA . GLY A 1 113 ? 25.061 -3.418 -5.055 1.00 87.19 113 GLY A CA 1
ATOM 883 C C . GLY A 1 113 ? 24.275 -4.669 -5.463 1.00 87.19 113 GLY A C 1
ATOM 884 O O . GLY A 1 113 ? 23.642 -4.741 -6.518 1.00 87.19 113 GLY A O 1
ATOM 885 N N . LEU A 1 114 ? 24.283 -5.690 -4.603 1.00 88.62 114 LEU A N 1
ATOM 886 C CA . LEU A 1 114 ? 23.562 -6.942 -4.868 1.00 88.62 114 LEU A CA 1
ATOM 887 C C . LEU A 1 114 ? 22.047 -6.718 -5.042 1.00 88.62 114 LEU A C 1
ATOM 889 O O . LEU A 1 114 ? 21.424 -7.369 -5.882 1.00 88.62 114 LEU A O 1
ATOM 893 N N . GLU A 1 115 ? 21.469 -5.769 -4.303 1.00 88.62 115 GLU A N 1
ATOM 894 C CA . GLU A 1 115 ? 20.053 -5.404 -4.419 1.00 88.62 115 GLU A CA 1
ATOM 895 C C . GLU A 1 115 ? 19.719 -4.753 -5.764 1.00 88.62 115 GLU A C 1
ATOM 897 O O . GLU A 1 115 ? 18.754 -5.155 -6.412 1.00 88.62 115 GLU A O 1
ATOM 902 N N . ASP A 1 116 ? 20.556 -3.842 -6.259 1.00 86.50 116 ASP A N 1
ATOM 903 C CA . ASP A 1 116 ? 20.349 -3.213 -7.568 1.00 86.50 116 ASP A CA 1
ATOM 904 C C . ASP A 1 116 ? 20.414 -4.245 -8.693 1.00 86.50 116 ASP A C 1
ATOM 906 O O . ASP A 1 116 ? 19.566 -4.264 -9.584 1.00 86.50 116 ASP A O 1
ATOM 910 N N . ARG A 1 117 ? 21.355 -5.193 -8.614 1.00 88.75 117 ARG A N 1
ATOM 911 C CA . ARG A 1 117 ? 21.434 -6.310 -9.568 1.00 88.75 117 ARG A CA 1
ATOM 912 C C . ARG A 1 117 ? 20.176 -7.175 -9.533 1.00 88.75 117 ARG A C 1
ATOM 914 O O . ARG A 1 117 ? 19.678 -7.565 -10.588 1.00 88.75 117 ARG A O 1
ATOM 921 N N . ARG A 1 118 ? 19.616 -7.447 -8.349 1.00 88.81 118 ARG A N 1
ATOM 922 C CA . ARG A 1 118 ? 18.324 -8.148 -8.219 1.00 88.81 118 ARG A CA 1
ATOM 923 C C . ARG A 1 118 ? 17.183 -7.350 -8.847 1.00 88.81 118 ARG A C 1
ATOM 925 O O . ARG A 1 118 ? 16.337 -7.945 -9.513 1.00 88.81 118 ARG A O 1
ATOM 932 N N . VAL A 1 119 ? 17.157 -6.030 -8.663 1.00 89.06 119 VAL A N 1
ATOM 933 C CA . VAL A 1 119 ? 16.161 -5.140 -9.279 1.00 89.06 119 VAL A CA 1
ATOM 934 C C . VAL A 1 119 ? 16.270 -5.176 -10.801 1.00 89.06 119 VAL A C 1
ATOM 936 O O . VAL A 1 119 ? 15.258 -5.384 -11.467 1.00 89.06 119 VAL A O 1
ATOM 939 N N . VAL A 1 120 ? 17.481 -5.074 -11.356 1.00 90.12 120 VAL A N 1
ATOM 940 C CA . VAL A 1 120 ? 17.720 -5.187 -12.805 1.00 90.12 120 VAL A CA 1
ATOM 941 C C . VAL A 1 120 ? 17.139 -6.494 -13.345 1.00 90.12 120 VAL A C 1
ATOM 943 O O . VAL A 1 120 ? 16.399 -6.463 -14.324 1.00 90.12 120 VAL A O 1
ATOM 946 N N . LEU A 1 121 ? 17.404 -7.631 -12.689 1.00 89.31 121 LEU A N 1
ATOM 947 C CA . LEU A 1 121 ? 16.869 -8.930 -13.116 1.00 89.31 121 LEU A CA 1
ATOM 948 C C . LEU A 1 121 ? 15.336 -8.964 -13.085 1.00 89.31 121 LEU A C 1
ATOM 950 O O . LEU A 1 121 ? 14.721 -9.443 -14.035 1.00 89.31 121 LEU A O 1
ATOM 954 N N . LYS A 1 122 ? 14.714 -8.428 -12.029 1.00 88.44 122 LYS A N 1
ATOM 955 C CA . LYS A 1 122 ? 13.247 -8.360 -11.907 1.00 88.44 122 LYS A CA 1
ATOM 956 C C . LYS A 1 122 ? 12.600 -7.450 -12.953 1.00 88.44 122 LYS A C 1
ATOM 958 O O . LYS A 1 122 ? 11.473 -7.704 -13.359 1.00 88.44 122 LYS A O 1
ATOM 963 N N . LEU A 1 123 ? 13.281 -6.383 -13.363 1.00 89.38 123 LEU A N 1
ATOM 964 C CA . LEU A 1 123 ? 12.776 -5.450 -14.371 1.00 89.38 123 LEU A CA 1
ATOM 965 C C . LEU A 1 123 ? 13.015 -5.953 -15.800 1.00 89.38 123 LEU A C 1
ATOM 967 O O . LEU A 1 123 ? 12.199 -5.698 -16.686 1.00 89.38 123 LEU A O 1
ATOM 971 N N . ALA A 1 124 ? 14.125 -6.655 -16.037 1.00 88.75 124 ALA A N 1
ATOM 972 C CA . ALA A 1 124 ? 14.502 -7.155 -17.356 1.00 88.75 124 ALA A CA 1
ATOM 973 C C . ALA A 1 124 ? 13.753 -8.432 -17.755 1.00 88.75 124 ALA A C 1
ATOM 975 O O . ALA A 1 124 ? 13.453 -8.615 -18.935 1.00 88.75 124 ALA A O 1
ATOM 976 N N . PHE A 1 125 ? 13.422 -9.293 -16.790 1.00 89.38 125 PHE A N 1
ATOM 977 C CA . PHE A 1 125 ? 12.814 -10.598 -17.043 1.00 89.38 125 PHE A CA 1
ATOM 978 C C . PHE A 1 125 ? 11.447 -10.730 -16.372 1.00 89.38 125 PHE A C 1
ATOM 980 O O . PHE A 1 125 ? 11.253 -10.318 -15.233 1.00 89.38 125 PHE A O 1
ATOM 987 N N . THR A 1 126 ? 10.498 -11.361 -17.063 1.00 88.56 126 THR A N 1
ATOM 988 C CA . THR A 1 126 ? 9.174 -11.691 -16.513 1.00 88.56 126 THR A CA 1
ATOM 989 C C . THR A 1 126 ? 9.245 -12.849 -15.515 1.00 88.56 126 THR A C 1
ATOM 991 O O . THR A 1 126 ? 8.422 -12.943 -14.607 1.00 88.56 126 THR A O 1
ATOM 994 N N . SER A 1 127 ? 10.230 -13.738 -15.659 1.00 84.31 127 SER A N 1
ATOM 995 C CA . SER A 1 127 ? 10.432 -14.879 -14.766 1.00 84.31 127 SER A CA 1
ATOM 996 C C . SER A 1 127 ? 11.915 -15.144 -14.504 1.00 84.31 127 SER A C 1
ATOM 998 O O . SER A 1 127 ? 12.791 -14.631 -15.199 1.00 84.31 127 SER A O 1
ATOM 1000 N N . HIS A 1 128 ? 12.204 -15.945 -13.475 1.00 80.94 128 HIS A N 1
ATOM 1001 C CA . HIS A 1 128 ? 13.571 -16.339 -13.139 1.00 80.94 128 HIS A CA 1
ATOM 1002 C C . HIS A 1 128 ? 14.241 -17.085 -14.302 1.00 80.94 128 HIS A C 1
ATOM 1004 O O . HIS A 1 128 ? 13.635 -17.951 -14.938 1.00 80.94 128 HIS A O 1
ATOM 1010 N N . LEU A 1 129 ? 15.523 -16.788 -14.532 1.00 81.88 129 LEU A N 1
ATOM 1011 C CA . LEU A 1 129 ? 16.342 -17.467 -15.533 1.00 81.88 129 LEU A CA 1
ATOM 1012 C C . LEU A 1 129 ? 16.449 -18.959 -15.205 1.00 81.88 129 LEU A C 1
ATOM 1014 O O . LEU A 1 129 ? 16.955 -19.346 -14.151 1.00 81.88 129 LEU A O 1
ATOM 1018 N N . ARG A 1 130 ? 15.983 -19.807 -16.124 1.00 83.00 130 ARG A N 1
ATOM 1019 C CA . ARG A 1 130 ? 16.071 -21.261 -15.970 1.00 83.00 130 ARG A CA 1
ATOM 1020 C C . ARG A 1 130 ? 17.450 -21.748 -16.396 1.00 83.00 130 ARG A C 1
ATOM 1022 O O . ARG A 1 130 ? 17.884 -21.483 -17.518 1.00 83.00 130 ARG A O 1
ATOM 1029 N N . TYR A 1 131 ? 18.101 -22.504 -15.519 1.00 82.62 131 TYR A N 1
ATOM 1030 C CA . TYR A 1 131 ? 19.376 -23.162 -15.785 1.00 82.62 131 TYR A CA 1
ATOM 1031 C C . TYR A 1 131 ? 19.190 -24.678 -15.838 1.00 82.62 131 TYR A C 1
ATOM 1033 O O . TYR A 1 131 ? 18.549 -25.257 -14.963 1.00 82.62 131 TYR A O 1
ATOM 1041 N N . ALA A 1 132 ? 19.769 -25.324 -16.848 1.00 83.50 132 ALA A N 1
ATOM 1042 C CA . ALA A 1 132 ? 19.824 -26.776 -16.947 1.00 83.50 132 ALA A CA 1
ATOM 1043 C C . ALA A 1 132 ? 21.280 -27.220 -17.139 1.00 83.50 132 ALA A C 1
ATOM 1045 O O . ALA A 1 132 ? 21.961 -26.771 -18.058 1.00 83.50 132 ALA A O 1
ATOM 1046 N N . ARG A 1 133 ? 21.754 -28.119 -16.265 1.00 77.38 133 ARG A N 1
ATOM 1047 C CA . ARG A 1 133 ? 23.176 -28.485 -16.109 1.00 77.38 133 ARG A CA 1
ATOM 1048 C C . ARG A 1 133 ? 23.877 -28.888 -17.412 1.00 77.38 133 ARG A C 1
ATOM 1050 O O . ARG A 1 133 ? 25.040 -28.553 -17.584 1.00 77.38 133 ARG A O 1
ATOM 1057 N N . ASN A 1 134 ? 23.167 -29.551 -18.325 1.00 82.25 134 ASN A N 1
ATOM 1058 C CA . ASN A 1 134 ? 23.735 -30.079 -19.573 1.00 82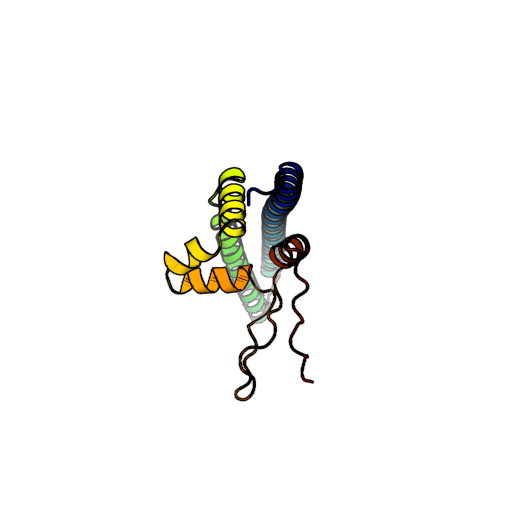.25 134 ASN A CA 1
ATOM 1059 C C . ASN A 1 134 ? 23.507 -29.164 -20.790 1.00 82.25 134 ASN A C 1
ATOM 1061 O O . ASN A 1 134 ? 23.973 -29.468 -21.881 1.00 82.25 134 ASN A O 1
ATOM 1065 N N . SER A 1 135 ? 22.762 -28.070 -20.631 1.00 75.00 135 SER A N 1
ATOM 1066 C CA . SER A 1 135 ? 22.334 -27.205 -21.740 1.00 75.00 135 SER A CA 1
ATOM 1067 C C . SER A 1 135 ? 22.474 -25.707 -21.455 1.00 75.00 135 SER A C 1
ATOM 1069 O O . SER A 1 135 ? 22.054 -24.893 -22.272 1.00 75.00 135 SER A O 1
ATOM 1071 N N . GLY A 1 136 ? 23.004 -25.340 -20.287 1.00 80.00 136 GLY A N 1
ATOM 1072 C CA . GLY A 1 136 ? 23.184 -23.957 -19.857 1.00 80.00 136 GLY A CA 1
ATOM 1073 C C . GLY A 1 136 ? 21.878 -23.221 -19.536 1.00 80.00 136 GLY A C 1
ATOM 1074 O O . GLY A 1 136 ? 20.849 -23.826 -19.207 1.00 80.00 136 GLY A O 1
ATOM 1075 N N . PHE A 1 137 ? 21.939 -21.888 -19.610 1.00 74.25 137 PHE A N 1
ATOM 1076 C CA . PHE A 1 137 ? 20.777 -21.013 -19.462 1.00 74.25 137 PHE A CA 1
ATOM 1077 C C . PHE A 1 137 ? 19.833 -21.155 -20.656 1.00 74.25 137 PHE A C 1
ATOM 1079 O O . PHE A 1 137 ? 20.253 -21.136 -21.813 1.00 74.25 137 PHE A O 1
ATOM 1086 N N . ARG A 1 138 ? 18.539 -21.300 -20.371 1.00 80.19 138 ARG A N 1
ATOM 1087 C CA . ARG A 1 138 ? 17.495 -21.332 -21.401 1.00 80.19 138 ARG A CA 1
ATOM 1088 C C . ARG A 1 138 ? 17.186 -19.924 -21.909 1.00 80.19 138 ARG A C 1
ATOM 1090 O O . ARG A 1 138 ? 17.605 -18.938 -21.307 1.00 80.19 138 ARG A O 1
ATOM 1097 N N . THR A 1 139 ? 16.425 -19.837 -23.003 1.00 77.69 139 THR A N 1
ATOM 1098 C CA . THR A 1 139 ? 15.917 -18.553 -23.500 1.00 77.69 139 THR A CA 1
ATOM 1099 C C . THR A 1 139 ? 15.150 -17.843 -22.394 1.00 77.69 139 THR A C 1
ATOM 1101 O O . THR A 1 139 ? 14.184 -18.377 -21.846 1.00 77.69 139 THR A O 1
ATOM 1104 N N . ALA A 1 140 ? 15.638 -16.658 -22.045 1.00 80.44 140 ALA A N 1
ATOM 1105 C CA . ALA A 1 140 ? 15.061 -15.832 -21.009 1.00 80.44 140 ALA A CA 1
ATOM 1106 C C . ALA A 1 140 ? 13.741 -15.225 -21.485 1.00 80.44 140 ALA A C 1
ATOM 1108 O O . ALA A 1 140 ? 13.629 -14.783 -22.628 1.00 80.44 140 ALA A O 1
ATOM 1109 N N . ASP A 1 141 ? 12.753 -15.179 -20.597 1.00 85.44 141 ASP A N 1
ATOM 1110 C CA . ASP A 1 141 ? 11.496 -14.498 -20.876 1.00 85.44 141 ASP A CA 1
ATOM 1111 C C . ASP A 1 141 ? 11.628 -13.022 -20.493 1.00 85.44 141 ASP A C 1
ATOM 1113 O O . ASP A 1 141 ? 11.571 -12.669 -19.313 1.00 85.44 141 ASP A O 1
ATOM 1117 N N . PHE A 1 142 ? 11.881 -12.168 -21.484 1.00 85.62 142 PHE A N 1
ATOM 1118 C CA . PHE A 1 142 ? 12.061 -10.734 -21.275 1.00 85.62 142 PHE A CA 1
ATOM 1119 C C . PHE A 1 142 ? 10.751 -10.036 -20.897 1.00 85.62 142 PHE A C 1
ATOM 1121 O O . PHE A 1 142 ? 9.661 -10.412 -21.343 1.00 85.62 142 PHE A O 1
ATOM 1128 N N . SER A 1 143 ? 10.863 -8.969 -20.109 1.00 87.19 143 SER A N 1
ATOM 1129 C CA . SER A 1 143 ? 9.725 -8.104 -19.817 1.00 87.19 143 SER A CA 1
ATOM 1130 C C . SER A 1 143 ? 9.242 -7.381 -21.079 1.00 87.19 143 SER A C 1
ATOM 1132 O O . SER A 1 143 ? 9.971 -7.228 -22.064 1.00 87.19 143 SER A O 1
ATOM 1134 N N . LEU A 1 144 ? 7.976 -6.955 -21.066 1.00 84.19 144 LEU A N 1
ATOM 1135 C CA . LEU A 1 144 ? 7.315 -6.353 -22.230 1.00 84.19 144 LEU A CA 1
ATOM 1136 C C . LEU A 1 144 ? 8.111 -5.204 -22.875 1.00 84.19 144 LEU A C 1
ATOM 1138 O O . LEU A 1 144 ? 8.221 -5.215 -24.101 1.00 84.19 144 LEU A O 1
ATOM 1142 N N . PRO A 1 145 ? 8.722 -4.265 -22.118 1.00 82.75 145 PRO A N 1
ATOM 1143 C CA . PRO A 1 145 ? 9.541 -3.215 -22.719 1.00 82.75 145 PRO A CA 1
ATOM 1144 C C . PRO A 1 145 ? 10.685 -3.770 -23.574 1.00 82.75 145 PRO A C 1
ATOM 1146 O O . PRO A 1 145 ? 10.883 -3.314 -24.696 1.00 82.75 145 PRO A O 1
ATOM 1149 N N . PHE A 1 146 ? 11.398 -4.796 -23.100 1.00 83.19 146 PHE A N 1
ATOM 1150 C CA . PHE A 1 146 ? 12.517 -5.388 -23.838 1.00 83.19 146 PHE A CA 1
ATOM 1151 C C . PHE A 1 146 ? 12.060 -6.254 -25.015 1.00 83.19 146 PHE A C 1
ATOM 1153 O O . PHE A 1 146 ? 12.705 -6.219 -26.057 1.00 83.19 146 PHE A O 1
ATOM 1160 N N . LYS A 1 147 ? 10.920 -6.951 -24.909 1.00 84.25 147 LYS A N 1
ATOM 1161 C CA . LYS A 1 147 ? 10.307 -7.663 -26.050 1.00 84.25 147 LYS A CA 1
ATOM 1162 C C . LYS A 1 147 ? 9.937 -6.714 -27.187 1.00 84.25 147 LYS A C 1
ATOM 1164 O O . LYS A 1 147 ? 10.161 -7.020 -28.352 1.00 84.25 147 LYS A O 1
ATOM 1169 N N . VAL A 1 148 ? 9.378 -5.553 -26.853 1.00 81.12 148 VAL A N 1
ATOM 1170 C CA . VAL A 1 148 ? 9.058 -4.514 -27.840 1.00 81.12 148 VAL A CA 1
ATOM 1171 C C . VAL A 1 148 ? 10.341 -3.944 -28.452 1.00 81.12 148 VAL A C 1
ATOM 1173 O O . VAL A 1 148 ? 10.412 -3.781 -29.666 1.00 81.12 148 VAL A O 1
ATOM 1176 N N . LEU A 1 149 ? 11.381 -3.703 -27.647 1.00 77.19 149 LEU A N 1
ATOM 1177 C CA . LEU A 1 149 ? 12.687 -3.255 -28.148 1.00 77.19 149 LEU A CA 1
ATOM 1178 C C . LEU A 1 149 ? 13.359 -4.286 -29.07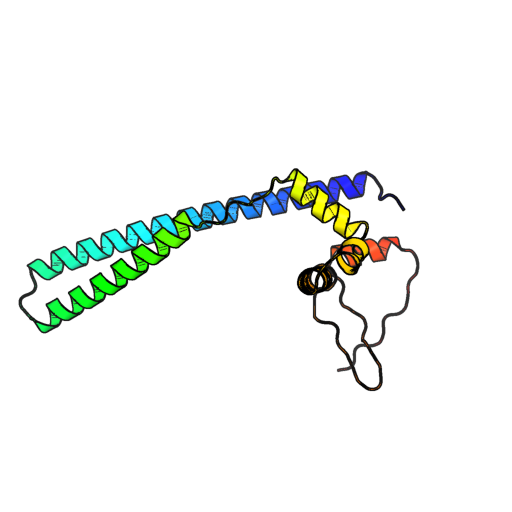3 1.00 77.19 149 LEU A C 1
ATOM 1180 O O . LEU A 1 149 ? 13.942 -3.898 -30.085 1.00 77.19 149 LEU A O 1
ATOM 1184 N N . GLU A 1 150 ? 13.231 -5.582 -28.782 1.00 74.94 150 GLU A N 1
ATOM 1185 C CA . GLU A 1 150 ? 13.736 -6.675 -29.624 1.00 74.94 150 GLU A CA 1
ATOM 1186 C C . GLU A 1 150 ? 13.107 -6.657 -31.027 1.00 74.94 150 GLU A C 1
ATOM 1188 O O . GLU A 1 150 ? 13.810 -6.849 -32.019 1.00 74.94 150 GLU A O 1
ATOM 1193 N N . GLN A 1 151 ? 11.813 -6.332 -31.144 1.00 71.50 151 GLN A N 1
ATOM 1194 C CA . GLN A 1 151 ? 11.130 -6.224 -32.443 1.00 71.50 151 GLN A CA 1
ATOM 1195 C C . GLN A 1 151 ? 11.731 -5.141 -33.353 1.00 71.50 151 GLN A C 1
ATOM 1197 O O . GLN A 1 151 ? 11.652 -5.255 -34.576 1.00 71.50 151 GLN A O 1
ATOM 1202 N N . PHE A 1 152 ? 12.368 -4.115 -32.782 1.00 68.69 152 PHE A N 1
ATOM 1203 C CA . PHE A 1 152 ? 13.059 -3.073 -33.544 1.00 68.69 152 PHE A CA 1
ATOM 1204 C C . PHE A 1 152 ? 14.498 -3.455 -33.937 1.00 68.69 152 PHE A C 1
ATOM 1206 O O . PHE A 1 152 ? 15.105 -2.763 -34.752 1.00 68.69 152 PHE A O 1
ATOM 1213 N N . SER A 1 153 ? 15.049 -4.549 -33.396 1.00 63.28 153 SER A N 1
ATOM 1214 C CA . SER A 1 153 ? 16.456 -4.952 -33.561 1.00 63.28 153 SER A CA 1
ATOM 1215 C C . SER A 1 153 ? 16.774 -5.674 -34.884 1.00 63.28 153 SER A C 1
ATOM 1217 O O . SER A 1 153 ? 17.932 -6.010 -35.115 1.00 63.28 153 SER A O 1
ATOM 1219 N N . GLY A 1 154 ? 15.800 -5.920 -35.766 1.00 51.91 154 GLY A N 1
ATOM 1220 C CA . GLY A 1 154 ? 16.011 -6.377 -37.154 1.00 51.91 154 GLY A CA 1
ATOM 1221 C C . GLY A 1 154 ? 16.554 -7.804 -37.368 1.00 51.91 154 GLY A C 1
ATOM 1222 O O . GLY A 1 154 ? 16.284 -8.397 -38.410 1.00 51.91 154 GLY A O 1
ATOM 1223 N N . GLU A 1 155 ? 17.254 -8.406 -36.406 1.00 56.19 155 GLU A N 1
ATOM 1224 C CA . GLU A 1 155 ? 17.801 -9.763 -36.519 1.00 56.19 155 GLU A CA 1
ATOM 1225 C C . GLU A 1 155 ? 16.914 -10.787 -35.805 1.00 56.19 155 GLU A C 1
ATOM 1227 O O . GLU A 1 155 ? 16.879 -10.866 -34.577 1.00 56.19 155 GLU A O 1
ATOM 1232 N N . LYS A 1 156 ? 16.229 -11.640 -36.576 1.00 52.00 156 LYS A N 1
ATOM 1233 C CA . LYS A 1 156 ? 15.578 -12.841 -36.037 1.00 52.00 156 LYS A CA 1
ATOM 1234 C C . LYS A 1 156 ? 16.649 -13.834 -35.582 1.00 52.00 156 LYS A C 1
ATOM 1236 O O . LYS A 1 156 ? 17.128 -14.642 -36.376 1.00 52.00 156 LYS A O 1
ATOM 1241 N N . ARG A 1 157 ? 17.020 -13.794 -34.304 1.00 60.34 157 ARG A N 1
ATOM 1242 C CA . ARG A 1 157 ? 17.855 -14.826 -33.674 1.00 60.34 157 ARG A CA 1
ATOM 1243 C C . ARG A 1 157 ? 16.946 -15.943 -33.150 1.00 60.34 157 ARG A C 1
ATOM 1245 O O . ARG A 1 157 ? 15.949 -15.681 -32.485 1.00 60.34 157 ARG A O 1
ATOM 1252 N N . GLY A 1 158 ? 17.245 -17.194 -33.505 1.00 53.91 158 GLY A N 1
ATOM 1253 C CA . GLY A 1 158 ? 16.432 -18.351 -33.115 1.00 53.91 158 GLY A CA 1
ATOM 1254 C C . GLY A 1 158 ? 16.467 -18.598 -31.603 1.00 53.91 158 GLY A C 1
ATOM 1255 O O . GLY A 1 158 ? 17.542 -18.641 -31.009 1.00 53.91 158 GLY A O 1
ATOM 1256 N N . MET A 1 159 ? 15.300 -18.770 -30.976 1.00 60.38 159 MET A N 1
ATOM 1257 C CA . MET A 1 159 ? 15.192 -19.094 -29.547 1.00 60.38 159 MET A CA 1
ATOM 1258 C C . MET A 1 159 ? 15.507 -20.577 -29.288 1.00 60.38 159 MET A C 1
ATOM 1260 O O . MET A 1 159 ? 15.168 -21.449 -30.090 1.00 60.38 159 MET A O 1
ATOM 1264 N N . ALA A 1 160 ? 16.138 -20.880 -28.151 1.00 53.22 160 ALA A N 1
ATOM 1265 C CA . ALA A 1 160 ? 16.413 -22.249 -27.734 1.00 53.22 160 ALA A CA 1
ATOM 1266 C C . ALA A 1 160 ? 15.097 -22.971 -27.395 1.00 53.22 160 ALA A C 1
ATOM 1268 O O . ALA A 1 160 ? 14.227 -22.416 -26.722 1.00 53.22 160 ALA A O 1
ATOM 1269 N N . ARG A 1 161 ? 14.948 -24.221 -27.858 1.00 48.94 161 ARG A N 1
ATOM 1270 C CA . ARG A 1 161 ? 13.718 -25.003 -27.658 1.00 48.94 161 ARG A CA 1
ATOM 1271 C C . ARG A 1 161 ? 13.402 -25.189 -26.169 1.00 48.94 161 ARG A C 1
ATOM 1273 O O . ARG A 1 161 ? 14.279 -25.500 -25.362 1.00 48.94 161 ARG A O 1
ATOM 1280 N N . ARG A 1 162 ? 12.119 -25.021 -25.837 1.00 42.66 162 ARG A N 1
ATOM 1281 C CA . ARG A 1 162 ? 11.537 -25.268 -24.514 1.00 42.66 162 ARG A CA 1
ATOM 1282 C C . ARG A 1 162 ? 11.512 -26.782 -24.277 1.00 42.66 162 ARG A C 1
ATOM 1284 O O . ARG A 1 162 ? 10.941 -27.500 -25.087 1.00 42.66 162 ARG A O 1
ATOM 1291 N N . SER A 1 163 ? 12.171 -27.259 -23.223 1.00 48.25 163 SER A N 1
ATOM 1292 C CA . SER A 1 163 ? 12.027 -28.646 -22.767 1.00 48.25 163 SER A CA 1
ATOM 1293 C C . SER A 1 163 ? 10.796 -28.746 -21.870 1.00 48.25 163 SER A C 1
ATOM 1295 O O . SER A 1 163 ? 10.645 -27.907 -20.974 1.00 48.25 163 SER A O 1
ATOM 1297 N N . GLU A 1 164 ? 9.941 -29.727 -22.152 1.00 39.59 164 GLU A N 1
ATOM 1298 C CA . GLU A 1 164 ? 8.910 -30.225 -21.230 1.00 39.59 164 GLU A CA 1
ATOM 1299 C C . GLU A 1 164 ? 9.537 -30.765 -19.939 1.00 39.59 164 GLU A C 1
ATOM 1301 O O . GLU A 1 164 ? 10.685 -31.274 -20.001 1.00 39.59 164 GLU A O 1
#